Protein AF-A0A1J3FAN7-F1 (afdb_monomer_lite)

Sequence (96 aa):
GYKDTPGIWTKEHVEAWKPIVEAVHAKGGIIFCQIWHAGRVSNRVFQPNGRAPISCTDKPLTPQTRFNGTPPRRLTTEEMPTIVNHFRLAARNAME

Secondary structure (DSSP, 8-state):
--TT----SSHHHHHHHHHHHHHHHTTT----------TTS--GGGSGGGPPPEESSSPPPPTTSS--PPPPEEPPGGGHHHHHHHHHHHHHHTT-

InterPro domains:
  IPR001155 NADH:flavin oxidoreductase/NADH oxidase, N-terminal [PF00724] (1-96)
  IPR013785 Aldolase-type TIM barrel [G3DSA:3.20.20.70] (1-96)
  IPR045247 Oxidoreductase Oye-like [PTHR22893] (1-96)

Radius of gyration: 16.02 Å; chains: 1; bounding box: 35×32×43 Å

pLDDT: mean 95.1, std 6.44, range [66.06, 98.75]

Organism: Noccaea caerulescens (NCBI:txid107243)

Foldseek 3Di:
DDPPDQAQQDPVSLVVCVVVCVVQVVVVHDDDDDDDDCAQLAELVPDVPSDFGEDCDQDHDDPVDPRPTGRHDHDDPVCVVVVVVSVVSSVVSRVD

Structure (mmCIF, N/CA/C/O backbone):
data_AF-A0A1J3FAN7-F1
#
_entry.id   AF-A0A1J3FAN7-F1
#
loop_
_atom_site.group_PDB
_atom_site.id
_atom_site.type_symbol
_atom_site.label_atom_id
_atom_site.label_alt_id
_atom_site.label_comp_id
_atom_site.label_asym_id
_atom_site.label_entity_id
_atom_site.label_seq_id
_atom_site.pdbx_PDB_ins_code
_atom_site.Cartn_x
_atom_site.Cartn_y
_atom_site.Cartn_z
_atom_site.occupancy
_atom_site.B_iso_or_equiv
_atom_site.auth_seq_id
_atom_site.auth_comp_id
_atom_site.auth_asym_id
_atom_site.auth_atom_id
_atom_site.pdbx_PDB_model_num
ATOM 1 N N . GLY A 1 1 ? 3.728 5.275 -5.647 1.00 89.31 1 GLY A N 1
ATOM 2 C CA . GLY A 1 1 ? 3.136 5.605 -4.368 1.00 89.31 1 GLY A CA 1
ATOM 3 C C . GLY A 1 1 ? 2.915 7.084 -4.357 1.00 89.31 1 GLY A C 1
ATOM 4 O O . GLY A 1 1 ? 3.163 7.759 -5.356 1.00 89.31 1 GLY A O 1
ATOM 5 N N . TYR A 1 2 ? 2.463 7.546 -3.215 1.00 91.94 2 TYR A N 1
ATOM 6 C CA . TYR A 1 2 ? 2.195 8.936 -2.938 1.00 91.94 2 TYR A CA 1
ATOM 7 C C . TYR A 1 2 ? 2.960 9.251 -1.665 1.00 91.94 2 TYR A C 1
ATOM 9 O O . TYR A 1 2 ? 3.086 8.396 -0.783 1.00 91.94 2 TYR A O 1
ATOM 17 N N . LYS A 1 3 ? 3.556 10.438 -1.626 1.00 94.06 3 LYS A N 1
ATOM 18 C CA . LYS A 1 3 ? 4.310 10.878 -0.461 1.00 94.06 3 LYS A CA 1
ATOM 19 C C . LYS A 1 3 ? 3.379 10.878 0.759 1.00 94.06 3 LYS A C 1
ATOM 21 O O . LYS A 1 3 ? 2.200 11.193 0.615 1.00 94.06 3 LYS A O 1
ATOM 26 N N . ASP A 1 4 ? 3.910 10.490 1.914 1.00 95.25 4 ASP A N 1
ATOM 27 C CA . ASP A 1 4 ? 3.235 10.583 3.215 1.00 95.25 4 ASP A CA 1
ATOM 28 C C . ASP A 1 4 ? 1.899 9.808 3.312 1.00 95.25 4 ASP A C 1
ATOM 30 O O . ASP A 1 4 ? 1.061 10.087 4.163 1.00 95.25 4 ASP A O 1
ATOM 34 N N . THR A 1 5 ? 1.684 8.809 2.446 1.00 96.31 5 THR A N 1
ATOM 35 C CA . THR A 1 5 ? 0.521 7.909 2.535 1.00 96.31 5 THR A CA 1
ATOM 36 C C . THR A 1 5 ? 0.784 6.802 3.558 1.00 96.31 5 THR A C 1
ATOM 38 O O . THR A 1 5 ? 1.836 6.161 3.475 1.00 96.31 5 THR A O 1
ATOM 41 N N . PRO A 1 6 ? -0.144 6.541 4.497 1.00 97.06 6 PRO A N 1
ATOM 42 C CA . PRO A 1 6 ? 0.061 5.546 5.542 1.00 97.06 6 PRO A CA 1
ATOM 43 C C . PRO A 1 6 ? 0.058 4.116 4.991 1.00 97.06 6 PRO A C 1
ATOM 45 O O . PRO A 1 6 ? -0.576 3.815 3.976 1.00 97.06 6 PRO A O 1
ATOM 48 N N . GLY A 1 7 ? 0.758 3.228 5.695 1.00 97.38 7 GLY A N 1
ATOM 49 C CA . GLY A 1 7 ? 0.745 1.791 5.444 1.00 97.38 7 GLY A CA 1
ATOM 50 C C . GLY A 1 7 ? -0.052 0.999 6.476 1.00 97.38 7 GLY A C 1
ATOM 51 O O . GLY A 1 7 ? -0.554 1.555 7.449 1.00 97.38 7 GLY A O 1
ATOM 52 N N . ILE A 1 8 ? -0.153 -0.316 6.251 1.00 98.31 8 ILE A N 1
ATOM 53 C CA . ILE A 1 8 ? -0.743 -1.297 7.188 1.00 98.31 8 ILE A CA 1
ATOM 54 C C . ILE A 1 8 ? -0.071 -2.684 7.070 1.00 98.31 8 ILE A C 1
ATOM 56 O O . ILE A 1 8 ? -0.652 -3.724 7.351 1.00 98.31 8 ILE A O 1
ATOM 60 N N . TRP A 1 9 ? 1.176 -2.736 6.592 1.00 96.56 9 TRP A N 1
ATOM 61 C CA . TRP A 1 9 ? 1.902 -3.995 6.332 1.00 96.56 9 TRP A CA 1
ATOM 62 C C . TRP A 1 9 ? 3.030 -4.294 7.332 1.00 96.56 9 TRP A C 1
ATOM 64 O O . TRP A 1 9 ? 3.690 -5.320 7.198 1.00 96.56 9 TRP A O 1
ATOM 74 N N . THR A 1 10 ? 3.267 -3.419 8.314 1.00 97.50 10 THR A N 1
ATOM 75 C CA . THR A 1 10 ? 4.233 -3.654 9.403 1.00 97.50 10 THR A CA 1
ATOM 76 C C . THR A 1 10 ? 3.532 -3.523 10.746 1.00 97.50 10 THR A C 1
ATOM 78 O O . THR A 1 10 ? 2.462 -2.918 10.823 1.00 97.50 10 THR A O 1
ATOM 81 N N . LYS A 1 11 ? 4.142 -4.061 11.804 1.00 97.94 11 LYS A N 1
ATOM 82 C CA . LYS A 1 11 ? 3.600 -3.954 13.159 1.00 97.94 11 LYS A CA 1
ATOM 83 C C . LYS A 1 11 ? 3.522 -2.499 13.621 1.00 97.94 11 LYS A C 1
ATOM 85 O O . LYS A 1 11 ? 2.528 -2.097 14.206 1.00 97.94 11 LYS A O 1
ATOM 90 N N . GLU A 1 12 ? 4.526 -1.693 13.295 1.00 98.44 12 GLU A N 1
ATOM 91 C CA . GLU A 1 12 ? 4.575 -0.272 13.653 1.00 98.44 12 GLU A CA 1
ATOM 92 C C . GLU A 1 12 ? 3.419 0.501 13.015 1.00 98.44 12 GLU A C 1
ATOM 94 O O . GLU A 1 12 ? 2.842 1.378 13.652 1.00 98.44 12 GLU A O 1
ATOM 99 N N . HIS A 1 13 ? 3.037 0.150 11.781 1.00 98.38 13 HIS A N 1
ATOM 100 C CA . HIS A 1 13 ? 1.843 0.714 11.163 1.00 98.38 13 HIS A CA 1
ATOM 101 C C . HIS A 1 13 ? 0.570 0.335 11.928 1.00 98.38 13 HIS A C 1
ATOM 103 O O . HIS A 1 13 ? -0.250 1.211 12.178 1.00 98.38 13 HIS A O 1
ATOM 109 N N . VAL A 1 14 ? 0.402 -0.938 12.307 1.00 98.50 14 VAL A N 1
ATOM 110 C CA . VAL A 1 14 ? -0.775 -1.401 13.069 1.00 98.50 14 VAL A CA 1
ATOM 111 C C . VAL A 1 14 ? -0.887 -0.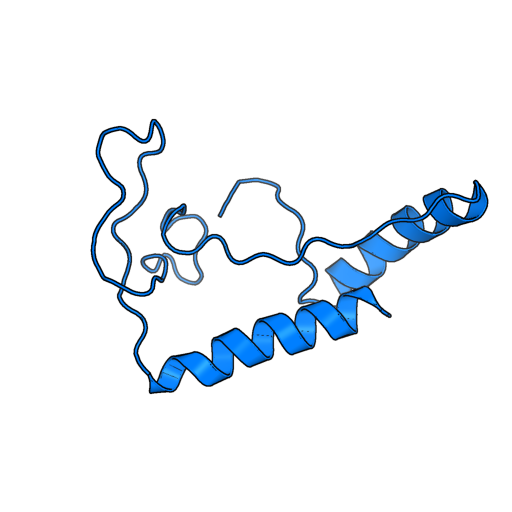648 14.393 1.00 98.50 14 VAL A C 1
ATOM 113 O O . VAL A 1 14 ? -1.916 -0.036 14.667 1.00 98.50 14 VAL A O 1
ATOM 116 N N . GLU A 1 15 ? 0.194 -0.602 15.173 1.00 98.56 15 GLU A N 1
ATOM 117 C CA . GLU A 1 15 ? 0.213 0.106 16.458 1.00 98.56 15 GLU A CA 1
ATOM 118 C C . GLU A 1 15 ? -0.064 1.609 16.304 1.00 98.56 15 GLU A C 1
ATOM 120 O O . GLU A 1 15 ? -0.737 2.200 17.143 1.00 98.56 15 GLU A O 1
ATOM 125 N N . ALA A 1 16 ? 0.386 2.233 15.210 1.00 98.44 16 ALA A N 1
ATOM 126 C CA . ALA A 1 16 ? 0.085 3.635 14.925 1.00 98.44 16 ALA A CA 1
ATOM 127 C C . ALA A 1 16 ? -1.392 3.881 14.556 1.00 98.44 16 ALA A C 1
ATOM 129 O O . ALA A 1 16 ? -1.909 4.973 14.802 1.00 98.44 16 ALA A O 1
ATOM 130 N N . TRP A 1 17 ? -2.085 2.891 13.981 1.00 98.50 17 TRP A N 1
ATOM 131 C CA . TRP A 1 17 ? -3.506 2.996 13.634 1.00 98.50 17 TRP A CA 1
ATOM 132 C C . TRP A 1 17 ? -4.443 2.785 14.826 1.00 98.50 17 TRP A C 1
ATOM 134 O O . TRP A 1 17 ? -5.491 3.432 14.879 1.00 98.50 17 TRP A O 1
ATOM 144 N N . LYS A 1 18 ? -4.072 1.937 15.793 1.00 98.38 18 LYS A N 1
ATOM 145 C CA . LYS A 1 18 ? -4.891 1.622 16.979 1.00 98.38 18 LYS A CA 1
ATOM 146 C C . LYS A 1 18 ? -5.459 2.854 17.703 1.00 98.38 18 LYS A C 1
ATOM 148 O O . LYS A 1 18 ? -6.685 2.942 17.787 1.00 98.38 18 LYS A O 1
ATOM 153 N N . PRO A 1 19 ? -4.665 3.863 18.121 1.00 98.50 19 PRO A N 1
ATOM 154 C CA . PRO A 1 19 ? -5.214 5.024 18.828 1.00 98.50 19 PRO A CA 1
ATOM 155 C C . PRO A 1 19 ? -6.180 5.857 17.969 1.00 98.50 19 PRO A C 1
ATOM 157 O O . PRO A 1 19 ? -7.091 6.494 18.497 1.00 98.50 19 PRO A O 1
ATOM 160 N N . ILE A 1 20 ? -6.020 5.850 16.639 1.00 98.38 20 ILE A N 1
ATOM 161 C CA . ILE A 1 20 ? -6.931 6.543 15.715 1.00 98.38 20 ILE A CA 1
ATOM 162 C C . ILE A 1 20 ? -8.287 5.830 15.693 1.00 98.38 20 ILE A C 1
ATOM 164 O O . ILE A 1 20 ? -9.328 6.474 15.822 1.00 98.38 20 ILE A O 1
ATOM 168 N N . VAL A 1 21 ? -8.274 4.503 15.547 1.00 98.25 21 VAL A N 1
ATOM 169 C CA . VAL A 1 21 ? -9.487 3.675 15.516 1.00 98.25 21 VAL A CA 1
ATOM 170 C C . VAL A 1 21 ? -10.210 3.722 16.865 1.00 98.25 21 VAL A C 1
ATOM 172 O O . VAL A 1 21 ? -11.419 3.952 16.901 1.00 98.25 21 VAL A O 1
ATOM 175 N N . GLU A 1 22 ? -9.476 3.606 17.974 1.00 98.38 22 GLU A N 1
ATOM 176 C CA . GLU A 1 22 ? -10.013 3.738 19.334 1.00 98.38 22 GLU A CA 1
ATOM 177 C C . GLU A 1 22 ? -10.710 5.086 19.543 1.00 98.38 22 GLU A C 1
ATOM 179 O O . GLU A 1 22 ? -11.832 5.126 20.047 1.00 98.38 22 GLU A O 1
ATOM 184 N N . ALA A 1 23 ? -10.102 6.191 19.100 1.00 98.75 23 ALA A N 1
ATOM 185 C CA . ALA A 1 23 ? -10.696 7.520 19.229 1.00 98.75 23 ALA A CA 1
ATOM 186 C C . ALA A 1 23 ? -11.995 7.683 18.417 1.00 98.75 23 ALA A C 1
ATOM 188 O O . ALA A 1 23 ? -12.899 8.406 18.847 1.00 98.75 23 ALA A O 1
ATOM 189 N N . VAL A 1 24 ? -12.109 7.026 17.257 1.00 98.69 24 VAL A N 1
ATOM 190 C CA . VAL A 1 24 ? -13.353 6.999 16.468 1.00 98.69 24 VAL A CA 1
ATOM 191 C C . VAL A 1 24 ? -14.426 6.183 17.188 1.00 98.69 24 VAL A C 1
ATOM 193 O O . VAL A 1 24 ? -15.552 6.661 17.357 1.00 98.69 24 VAL A O 1
ATOM 196 N N . HIS A 1 25 ? -14.078 4.985 17.661 1.00 98.50 25 HIS A N 1
ATOM 197 C CA . HIS A 1 25 ? -15.009 4.097 18.358 1.00 98.50 25 HIS A CA 1
ATOM 198 C C . HIS A 1 25 ? -15.477 4.665 19.704 1.00 98.50 25 HIS A C 1
ATOM 200 O O . HIS A 1 25 ? -16.656 4.554 20.031 1.00 98.50 25 HIS A O 1
ATOM 206 N N . ALA A 1 26 ? -14.612 5.363 20.446 1.00 98.69 26 ALA A N 1
ATOM 207 C CA . ALA A 1 26 ? -14.973 6.044 21.692 1.00 98.69 26 ALA A CA 1
ATOM 208 C C . ALA A 1 26 ? -16.072 7.110 21.502 1.00 98.69 26 ALA A C 1
ATOM 210 O O . ALA A 1 26 ? -16.751 7.480 22.457 1.00 98.69 26 ALA A O 1
ATOM 211 N N . LYS A 1 27 ? -16.272 7.590 20.267 1.00 98.69 27 LYS A N 1
ATOM 212 C CA . LYS A 1 27 ? -17.337 8.530 19.886 1.00 98.69 27 LYS A CA 1
ATOM 213 C C . LYS A 1 27 ? -18.536 7.849 19.211 1.00 98.69 27 LYS A C 1
ATOM 215 O O . LYS A 1 27 ? -19.389 8.540 18.662 1.00 98.69 27 LYS A O 1
ATOM 220 N N . GLY A 1 28 ? -18.592 6.516 19.214 1.00 98.62 28 GLY A N 1
ATOM 221 C CA . GLY A 1 28 ? -19.641 5.731 18.557 1.00 98.62 28 GLY A CA 1
ATOM 222 C C . GLY A 1 28 ? -19.559 5.718 17.027 1.00 98.62 28 GLY A C 1
ATOM 223 O O . GLY A 1 28 ? -20.532 5.352 16.370 1.00 98.62 28 GLY A O 1
ATOM 224 N N . GLY A 1 29 ? -18.432 6.144 16.445 1.00 98.56 29 GLY A N 1
ATOM 225 C CA . GLY A 1 29 ? -18.218 6.113 15.000 1.00 98.56 29 GLY A CA 1
ATOM 226 C C . GLY A 1 29 ? -17.864 4.717 14.487 1.00 98.56 29 GLY A C 1
ATOM 227 O O . GLY A 1 29 ? -17.449 3.851 15.249 1.00 98.56 29 GLY A O 1
ATOM 228 N N . ILE A 1 30 ? -17.984 4.523 13.173 1.00 98.12 30 ILE A N 1
ATOM 229 C CA . ILE A 1 30 ? -17.540 3.316 12.463 1.00 98.12 30 ILE A CA 1
ATOM 230 C C . ILE A 1 30 ? -16.512 3.743 11.415 1.00 98.12 30 ILE A C 1
ATOM 232 O O . ILE A 1 30 ? -16.736 4.710 10.685 1.00 98.12 30 ILE A O 1
ATOM 236 N N . ILE A 1 31 ? -15.396 3.022 11.328 1.00 97.62 31 ILE A N 1
ATOM 237 C CA . ILE A 1 31 ? -14.310 3.294 10.383 1.00 97.62 31 ILE A CA 1
ATOM 238 C C . ILE A 1 31 ? -13.920 2.021 9.630 1.00 97.62 31 ILE A C 1
ATOM 240 O O . ILE A 1 31 ? -13.881 0.935 10.197 1.00 97.62 31 ILE A O 1
ATOM 244 N N . PHE A 1 32 ? -13.622 2.165 8.339 1.00 97.81 32 PHE A N 1
ATOM 245 C CA . PHE A 1 32 ? -13.133 1.087 7.484 1.00 97.81 32 PHE A CA 1
ATOM 246 C C . PHE A 1 32 ? -11.770 1.462 6.903 1.00 97.81 32 PHE A C 1
ATOM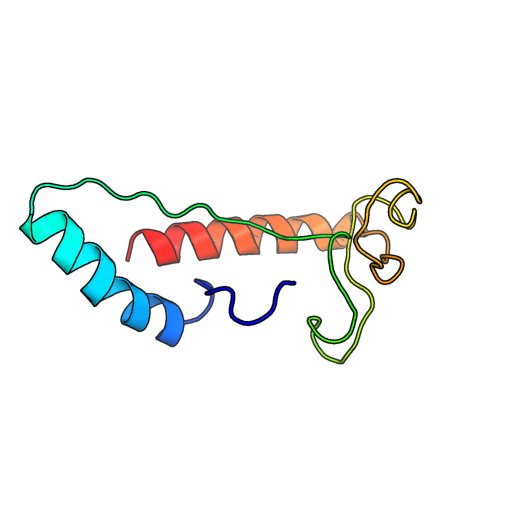 248 O O . PHE A 1 32 ? -11.561 2.598 6.475 1.00 97.81 32 PHE A O 1
ATOM 255 N N . CYS A 1 33 ? -10.856 0.493 6.836 1.00 97.88 33 CYS A N 1
ATOM 256 C CA . CYS A 1 33 ? -9.563 0.665 6.184 1.00 97.88 33 CYS A CA 1
ATOM 257 C C . CYS A 1 33 ? -9.676 0.338 4.687 1.00 97.88 33 CYS A C 1
ATOM 259 O O . CYS A 1 33 ? -9.882 -0.816 4.304 1.00 97.88 33 CYS A O 1
ATOM 261 N N . GLN A 1 34 ? -9.522 1.342 3.820 1.00 98.31 34 GLN A N 1
ATOM 262 C CA . GLN A 1 34 ? -9.381 1.109 2.384 1.00 98.31 34 GLN A CA 1
ATOM 263 C C . GLN A 1 34 ? -7.968 0.588 2.086 1.00 98.31 34 GLN A C 1
ATOM 265 O O . GLN A 1 34 ? -6.993 1.335 2.146 1.00 98.31 34 GLN A O 1
ATOM 270 N N . ILE A 1 35 ? -7.858 -0.689 1.721 1.00 97.81 35 ILE A N 1
ATOM 271 C CA . ILE A 1 35 ? -6.583 -1.310 1.342 1.00 97.81 35 ILE A CA 1
ATOM 272 C C . ILE A 1 35 ? -6.340 -1.099 -0.150 1.00 97.81 35 ILE A C 1
ATOM 274 O O . ILE A 1 35 ? -7.210 -1.366 -0.980 1.00 97.81 35 ILE A O 1
ATOM 278 N N . TRP A 1 36 ? -5.135 -0.654 -0.503 1.00 96.94 36 TRP A N 1
ATOM 279 C CA . TRP A 1 36 ? -4.806 -0.290 -1.874 1.00 96.94 36 TRP A CA 1
ATOM 280 C C . TRP A 1 36 ? -3.390 -0.696 -2.289 1.00 96.94 36 TRP A C 1
ATOM 282 O O . TRP A 1 36 ? -2.468 -0.782 -1.483 1.00 96.94 36 TRP A O 1
ATOM 292 N N . HIS A 1 37 ? -3.219 -0.886 -3.598 1.00 97.19 37 HIS A N 1
ATOM 293 C CA . HIS A 1 37 ? -1.939 -0.979 -4.277 1.00 97.19 37 HIS A CA 1
ATOM 294 C C . HIS A 1 37 ? -1.938 -0.027 -5.487 1.00 97.19 37 HIS A C 1
ATOM 296 O O . HIS A 1 37 ? -2.669 -0.242 -6.454 1.00 97.19 37 HIS A O 1
ATOM 302 N N . ALA A 1 38 ? -1.086 1.004 -5.471 1.00 95.75 38 ALA A N 1
ATOM 303 C CA . ALA A 1 38 ? -1.100 2.082 -6.474 1.00 95.75 38 ALA A CA 1
ATOM 304 C C . ALA A 1 38 ? -0.780 1.636 -7.916 1.00 95.75 38 ALA A C 1
ATOM 306 O O . ALA A 1 38 ? -1.144 2.306 -8.886 1.00 95.75 38 ALA A O 1
ATOM 307 N N . GLY A 1 39 ? -0.089 0.504 -8.072 1.00 96.31 39 GLY A N 1
ATOM 308 C CA . GLY A 1 39 ? 0.275 -0.035 -9.381 1.00 96.31 39 GLY A CA 1
ATOM 309 C C . GLY A 1 39 ? 1.070 0.981 -10.208 1.00 96.31 39 GLY A C 1
ATOM 310 O O . GLY A 1 39 ? 1.984 1.626 -9.692 1.00 96.31 39 GLY A O 1
ATOM 311 N N . ARG A 1 40 ? 0.693 1.166 -11.481 1.00 95.44 40 ARG A N 1
ATOM 312 C CA . ARG A 1 40 ? 1.355 2.111 -12.401 1.00 95.44 40 ARG A CA 1
ATOM 313 C C . ARG A 1 40 ? 1.134 3.592 -12.084 1.00 95.44 40 ARG A C 1
ATOM 315 O O . ARG A 1 40 ? 1.825 4.423 -12.663 1.00 95.44 40 ARG A O 1
ATOM 322 N N . VAL A 1 41 ? 0.221 3.948 -11.175 1.00 94.69 41 VAL A N 1
ATOM 323 C CA . VAL A 1 41 ? 0.080 5.338 -10.706 1.00 94.69 41 VAL A CA 1
ATOM 324 C C . VAL A 1 41 ? 1.101 5.587 -9.592 1.00 94.69 41 VAL A C 1
ATOM 326 O O . VAL A 1 41 ? 0.800 5.680 -8.405 1.00 94.69 41 VAL A O 1
ATOM 329 N N . SER A 1 42 ? 2.376 5.540 -9.978 1.00 95.25 42 SER A N 1
ATOM 330 C CA . SER A 1 42 ? 3.522 5.495 -9.074 1.00 95.25 42 SER A CA 1
ATOM 331 C C . SER A 1 42 ? 4.800 5.988 -9.766 1.00 95.25 42 SER A C 1
ATOM 333 O O . SER A 1 42 ? 4.834 6.200 -10.975 1.00 95.25 42 SER A O 1
ATOM 335 N N . ASN A 1 43 ? 5.869 6.153 -8.986 1.00 94.56 43 ASN A N 1
ATOM 336 C CA . ASN A 1 43 ? 7.202 6.523 -9.454 1.00 94.56 43 ASN A CA 1
ATOM 337 C C . ASN A 1 43 ? 8.276 5.679 -8.759 1.00 94.56 43 ASN A C 1
ATOM 339 O O . ASN A 1 43 ? 8.065 5.259 -7.620 1.00 94.56 43 ASN A O 1
ATOM 343 N N . ARG A 1 44 ? 9.427 5.469 -9.422 1.00 95.62 44 ARG A N 1
ATOM 344 C CA . ARG A 1 44 ? 10.561 4.663 -8.902 1.00 95.62 44 ARG A CA 1
ATOM 345 C C . ARG A 1 44 ? 11.026 5.082 -7.513 1.00 95.62 44 ARG A C 1
ATOM 347 O O . ARG A 1 44 ? 11.378 4.230 -6.711 1.00 95.62 44 ARG A O 1
ATOM 354 N N . VAL A 1 45 ? 10.970 6.381 -7.218 1.00 95.19 45 VAL A N 1
ATOM 355 C CA . VAL A 1 45 ? 11.338 6.948 -5.910 1.00 95.19 45 VAL A CA 1
ATOM 356 C C . VAL A 1 45 ? 10.515 6.372 -4.750 1.00 95.19 45 VAL A C 1
ATOM 358 O O . VAL A 1 45 ? 10.988 6.324 -3.624 1.00 95.19 45 VAL A O 1
ATOM 361 N N . PHE A 1 46 ? 9.301 5.887 -5.025 1.00 95.44 46 PHE A N 1
ATOM 362 C CA . PHE A 1 46 ? 8.417 5.264 -4.038 1.00 95.44 46 PHE A CA 1
ATOM 363 C C . PHE A 1 46 ? 8.454 3.734 -4.085 1.00 95.44 46 PHE A C 1
ATOM 365 O O . PHE A 1 46 ? 7.537 3.091 -3.576 1.00 95.44 46 PHE A O 1
ATOM 372 N N . GLN A 1 47 ? 9.398 3.131 -4.805 1.00 96.31 47 GLN A N 1
ATOM 373 C CA . GLN A 1 47 ? 9.482 1.682 -4.953 1.00 96.31 47 GLN A CA 1
ATOM 374 C C . GLN A 1 47 ? 10.716 1.141 -4.231 1.00 96.31 47 GLN A C 1
ATOM 376 O O . GLN A 1 47 ? 11.761 1.799 -4.226 1.00 96.31 47 GLN A O 1
ATOM 381 N N . PRO A 1 48 ? 10.639 -0.080 -3.676 1.00 93.94 48 PRO A N 1
ATOM 382 C CA . PRO A 1 48 ? 11.802 -0.744 -3.106 1.00 93.94 48 PRO A CA 1
ATOM 383 C C . PRO A 1 48 ? 12.956 -0.787 -4.111 1.00 93.94 48 PRO A C 1
ATOM 385 O O . PRO A 1 48 ? 12.774 -1.164 -5.274 1.00 93.94 48 PRO A O 1
ATOM 388 N N . ASN A 1 49 ? 14.147 -0.397 -3.656 1.00 95.06 49 ASN A N 1
ATOM 389 C CA . ASN A 1 49 ? 15.379 -0.389 -4.451 1.00 95.06 49 ASN A CA 1
ATOM 390 C C . ASN A 1 49 ? 15.294 0.445 -5.746 1.00 95.06 49 ASN A C 1
ATOM 392 O O . ASN A 1 49 ? 15.981 0.139 -6.719 1.00 95.06 49 ASN A O 1
ATOM 396 N N . GLY A 1 50 ? 14.413 1.452 -5.809 1.00 95.12 50 GLY A N 1
ATOM 397 C CA . GLY A 1 50 ? 14.290 2.328 -6.980 1.00 95.12 50 GLY A CA 1
ATOM 398 C C . GLY A 1 50 ? 13.775 1.630 -8.247 1.00 95.12 50 GLY A C 1
ATOM 399 O O . GLY A 1 50 ? 13.989 2.117 -9.360 1.00 95.12 50 GLY A O 1
ATOM 400 N N . ARG A 1 51 ? 13.122 0.469 -8.110 1.00 95.62 51 ARG A N 1
ATOM 401 C CA . ARG A 1 51 ? 12.596 -0.302 -9.248 1.00 95.62 51 ARG A CA 1
ATOM 402 C C . ARG A 1 51 ? 11.401 0.394 -9.905 1.00 95.62 51 ARG A C 1
ATOM 404 O O . ARG A 1 51 ? 10.739 1.240 -9.312 1.00 95.62 51 ARG A O 1
ATOM 411 N N . ALA A 1 52 ? 11.104 0.025 -11.150 1.00 96.62 52 ALA A N 1
ATOM 412 C CA . ALA A 1 52 ? 9.867 0.447 -11.803 1.00 96.62 52 ALA A CA 1
ATOM 413 C C . ALA A 1 52 ? 8.637 -0.071 -11.029 1.00 96.62 52 ALA A C 1
ATOM 415 O O . ALA A 1 52 ? 8.683 -1.196 -10.520 1.00 96.62 52 ALA A O 1
ATOM 416 N N . PRO A 1 53 ? 7.543 0.710 -10.950 1.00 97.31 53 PRO A N 1
ATOM 417 C CA . PRO A 1 53 ? 6.301 0.217 -10.372 1.00 97.31 53 PRO A CA 1
ATOM 418 C C . PRO A 1 53 ? 5.738 -0.945 -11.188 1.00 97.31 53 PRO A C 1
ATOM 420 O O . PRO A 1 53 ? 6.069 -1.106 -12.358 1.00 97.31 53 PRO A O 1
ATOM 423 N N . ILE A 1 54 ? 4.866 -1.744 -10.586 1.00 97.44 54 ILE A N 1
ATOM 424 C CA . ILE A 1 54 ? 4.270 -2.914 -11.241 1.00 97.44 54 ILE A CA 1
ATOM 425 C C . ILE A 1 54 ? 2.852 -2.639 -11.752 1.00 97.44 54 ILE A C 1
ATOM 427 O O . ILE A 1 54 ? 2.123 -1.813 -11.198 1.00 97.44 54 ILE A O 1
ATOM 431 N N . SER A 1 55 ? 2.437 -3.339 -12.808 1.00 97.50 55 SER A N 1
ATOM 432 C CA . SER A 1 55 ? 1.063 -3.309 -13.326 1.00 97.50 55 SER A CA 1
ATOM 433 C C . SER A 1 55 ? 0.732 -4.573 -14.128 1.00 97.50 55 SER A C 1
ATOM 435 O O . SER A 1 55 ? 1.591 -5.420 -14.353 1.00 97.50 55 SER A O 1
ATOM 437 N N . CYS A 1 56 ? -0.517 -4.714 -14.577 1.00 96.50 56 CYS A N 1
ATOM 438 C CA . CYS A 1 56 ? -0.957 -5.827 -15.426 1.00 96.50 56 CYS A CA 1
ATOM 439 C C . CYS A 1 56 ? -0.357 -5.782 -16.843 1.00 96.50 56 CYS A C 1
ATOM 441 O O . CYS A 1 56 ? -0.348 -6.784 -17.552 1.00 96.50 56 CYS A O 1
ATOM 443 N N . THR A 1 57 ? 0.150 -4.621 -17.262 1.00 96.31 57 THR A N 1
ATOM 444 C CA . THR A 1 57 ? 0.882 -4.423 -18.517 1.00 96.31 57 THR A CA 1
ATOM 445 C C . THR A 1 57 ? 2.064 -3.486 -18.281 1.00 96.31 57 THR A C 1
ATOM 447 O O . THR A 1 57 ? 2.168 -2.842 -17.243 1.00 96.31 57 THR A O 1
ATOM 450 N N . ASP A 1 58 ? 2.935 -3.387 -19.270 1.00 95.88 58 ASP A N 1
ATOM 451 C CA . ASP A 1 58 ? 4.057 -2.454 -19.375 1.00 95.88 58 ASP A CA 1
ATOM 452 C C . ASP A 1 58 ? 3.658 -1.089 -19.972 1.00 95.88 58 ASP A C 1
ATOM 454 O O . ASP A 1 58 ? 4.492 -0.201 -20.141 1.00 95.88 58 ASP A O 1
ATOM 458 N N . LYS A 1 59 ? 2.367 -0.886 -20.274 1.00 94.50 59 LYS A N 1
ATOM 459 C CA . LYS A 1 59 ? 1.882 0.365 -20.863 1.00 94.50 59 LYS A CA 1
ATOM 460 C C . LYS A 1 59 ? 1.957 1.511 -19.841 1.00 94.50 59 LYS A C 1
ATOM 462 O O . LYS A 1 59 ? 1.349 1.386 -18.764 1.00 94.50 59 LYS A O 1
ATOM 467 N N . PRO A 1 60 ? 2.618 2.638 -20.178 1.00 91.88 60 PRO A N 1
ATOM 468 C CA . PRO A 1 60 ? 2.636 3.820 -19.326 1.00 91.88 60 PRO A CA 1
ATOM 469 C C . PRO A 1 60 ? 1.227 4.410 -19.175 1.00 91.88 60 PRO A C 1
ATOM 471 O O . PRO A 1 60 ? 0.273 4.002 -19.846 1.00 91.88 60 PRO A O 1
ATOM 474 N N . LEU A 1 61 ? 1.089 5.363 -18.255 1.00 90.25 61 LEU A N 1
ATOM 475 C CA . LEU A 1 61 ? -0.137 6.149 -18.143 1.00 90.25 61 LEU A CA 1
ATOM 476 C C . LEU A 1 61 ? -0.362 6.966 -19.415 1.00 90.25 61 LEU A C 1
ATOM 478 O O . LEU A 1 61 ? 0.590 7.379 -20.079 1.00 90.2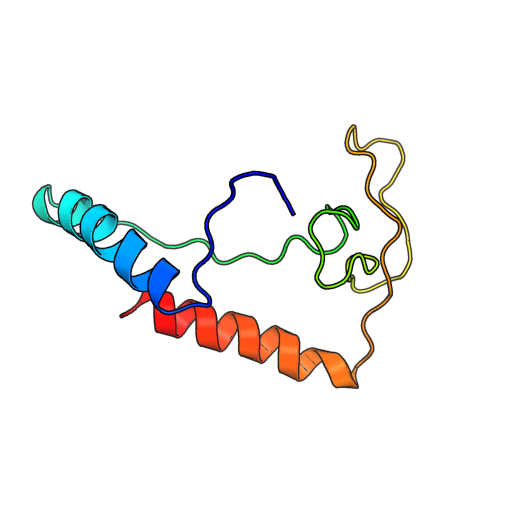5 61 LEU A O 1
ATOM 482 N N . THR A 1 62 ? -1.630 7.169 -19.773 1.00 84.69 62 THR A N 1
ATOM 483 C CA . THR A 1 62 ? -1.961 7.954 -20.959 1.00 84.69 62 THR A CA 1
ATOM 484 C C . THR A 1 62 ? -1.641 9.432 -20.725 1.00 84.69 62 THR A C 1
ATOM 486 O O . THR A 1 62 ? -1.779 9.917 -19.602 1.00 84.69 62 THR A O 1
ATOM 489 N N . PRO A 1 63 ? -1.277 10.192 -21.774 1.00 72.19 63 PRO A N 1
ATOM 490 C CA . PRO A 1 63 ? -0.897 11.600 -21.634 1.00 72.19 63 PRO A CA 1
ATOM 491 C C . PRO A 1 63 ? -1.970 12.508 -21.012 1.00 72.19 63 PRO A C 1
ATOM 493 O O . PRO A 1 63 ? -1.648 13.591 -20.541 1.00 72.19 63 PRO A O 1
ATOM 496 N N . GLN A 1 64 ? -3.244 12.088 -20.982 1.00 66.88 64 GLN A N 1
ATOM 497 C CA . GLN A 1 64 ? -4.307 12.857 -20.322 1.00 66.88 64 GLN A CA 1
ATOM 498 C C . GLN A 1 64 ? -4.186 12.868 -18.790 1.00 66.88 64 GLN A C 1
ATOM 500 O O . GLN A 1 64 ? -4.832 13.680 -18.127 1.00 66.88 64 GLN A O 1
ATOM 505 N N . THR A 1 65 ? -3.370 11.992 -18.197 1.00 66.06 65 THR A N 1
ATOM 506 C CA . THR A 1 65 ? -3.116 12.043 -16.759 1.00 66.06 65 THR A CA 1
ATOM 507 C C . THR A 1 65 ? -2.113 13.154 -16.457 1.00 66.06 65 THR A C 1
ATOM 509 O O . THR A 1 65 ? -0.975 13.090 -16.909 1.00 66.06 65 THR A O 1
ATOM 512 N N . ARG A 1 66 ? -2.476 14.131 -15.610 1.00 71.50 66 ARG A N 1
ATOM 513 C CA . ARG A 1 66 ? -1.535 15.154 -15.088 1.00 71.50 66 ARG A CA 1
ATOM 514 C C . ARG A 1 66 ? -0.395 14.570 -14.232 1.00 71.50 66 ARG A C 1
ATOM 516 O O . ARG A 1 66 ? 0.445 15.307 -13.728 1.00 71.50 66 ARG A O 1
ATOM 523 N N . PHE A 1 67 ? -0.386 13.255 -14.031 1.00 78.62 67 PHE A N 1
ATOM 524 C CA . PHE A 1 67 ? 0.611 12.531 -13.265 1.00 78.62 67 PHE A 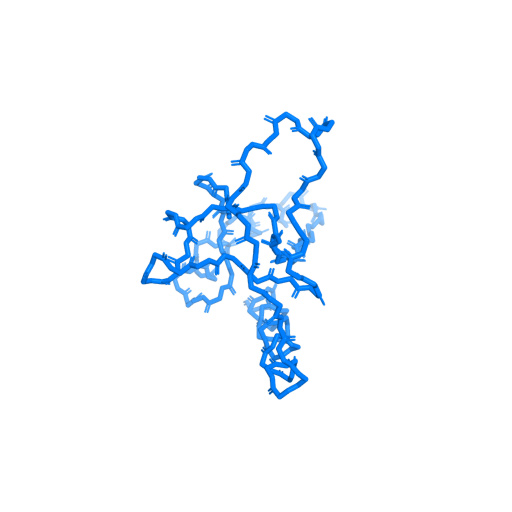CA 1
ATOM 525 C C . PHE A 1 67 ? 1.666 11.933 -14.201 1.00 78.62 67 PHE A C 1
ATOM 527 O O . PHE A 1 67 ? 1.375 11.015 -14.967 1.00 78.62 67 PHE A O 1
ATOM 534 N N . ASN A 1 68 ? 2.904 12.423 -14.106 1.00 81.69 68 ASN A N 1
ATOM 535 C CA . ASN A 1 68 ? 4.040 11.828 -14.805 1.00 81.69 68 ASN A CA 1
ATOM 536 C C . ASN A 1 68 ? 4.566 10.626 -14.002 1.00 81.69 68 ASN A C 1
ATOM 538 O O . ASN A 1 68 ? 5.366 10.774 -13.073 1.00 81.69 68 ASN A O 1
ATOM 542 N N . GLY A 1 69 ? 4.030 9.446 -14.309 1.00 85.62 69 GLY A N 1
ATOM 543 C CA . GLY A 1 69 ? 4.420 8.187 -13.682 1.00 85.62 69 GLY A CA 1
ATOM 544 C C . GLY A 1 69 ? 5.571 7.508 -14.413 1.00 85.62 69 GLY A C 1
ATOM 545 O O . GLY A 1 69 ? 5.673 7.558 -15.637 1.00 85.62 69 GLY A O 1
ATOM 546 N N . THR A 1 70 ? 6.414 6.801 -13.668 1.00 93.50 70 THR A N 1
ATOM 547 C CA . THR A 1 70 ? 7.428 5.932 -14.270 1.00 93.50 70 THR A CA 1
ATOM 548 C C .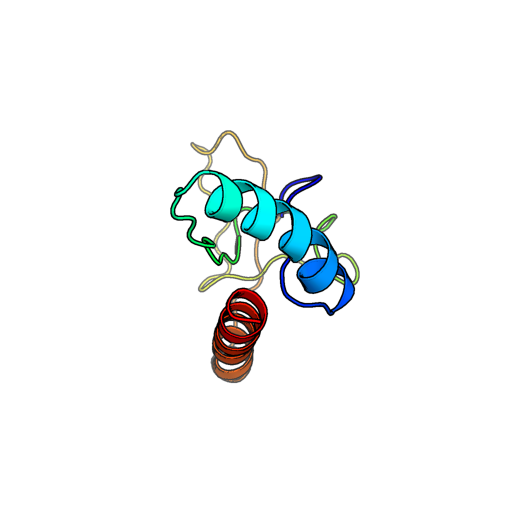 THR A 1 70 ? 6.728 4.801 -15.037 1.00 93.50 70 THR A C 1
ATOM 550 O O . THR A 1 70 ? 5.861 4.150 -14.445 1.00 93.50 70 THR A O 1
ATOM 553 N N . PRO A 1 71 ? 7.129 4.494 -16.290 1.00 95.00 71 PRO A N 1
ATOM 554 C CA . PRO A 1 71 ? 6.644 3.316 -17.003 1.00 95.00 71 PRO A CA 1
ATOM 555 C C . PRO A 1 71 ? 6.721 2.047 -16.135 1.00 95.00 71 PRO A C 1
ATOM 557 O O . PRO A 1 71 ? 7.769 1.799 -15.520 1.00 95.00 71 PRO A O 1
ATOM 560 N N . PRO A 1 72 ? 5.628 1.269 -16.036 1.00 97.12 72 PRO A N 1
ATOM 561 C CA . PRO A 1 72 ? 5.578 0.123 -15.150 1.00 97.12 72 PRO A CA 1
ATOM 562 C C . PRO A 1 72 ? 6.258 -1.102 -15.762 1.00 97.12 72 PRO A C 1
ATOM 564 O O . PRO A 1 72 ? 6.343 -1.260 -16.978 1.00 97.12 72 PRO A O 1
ATOM 567 N N . ARG A 1 73 ? 6.665 -2.030 -14.901 1.00 97.25 73 ARG A N 1
ATOM 568 C CA . ARG A 1 73 ? 6.963 -3.407 -15.281 1.00 97.25 73 ARG A CA 1
ATOM 569 C C . ARG A 1 73 ? 5.674 -4.225 -15.248 1.00 97.25 73 ARG A C 1
ATOM 571 O O . ARG A 1 73 ? 4.910 -4.159 -14.282 1.00 97.25 73 ARG A O 1
ATOM 578 N N . ARG A 1 74 ? 5.461 -5.043 -16.275 1.00 97.94 74 ARG A N 1
ATOM 579 C CA . ARG A 1 74 ? 4.395 -6.045 -16.277 1.00 97.94 74 ARG A CA 1
ATOM 580 C C . ARG A 1 74 ? 4.661 -7.104 -15.197 1.00 97.94 74 ARG A C 1
ATOM 582 O O . ARG A 1 74 ? 5.762 -7.650 -15.135 1.00 97.94 74 ARG A O 1
ATOM 589 N N . LEU A 1 75 ? 3.658 -7.378 -14.368 1.00 97.56 75 LEU A N 1
ATOM 590 C CA . LEU A 1 75 ? 3.654 -8.523 -13.457 1.00 97.56 75 LEU A CA 1
ATOM 591 C C . LEU A 1 75 ? 3.657 -9.831 -14.240 1.00 97.56 75 LEU A C 1
ATOM 593 O O . LEU A 1 75 ? 2.918 -9.961 -15.218 1.00 97.56 75 LEU A O 1
ATOM 597 N N . THR A 1 76 ? 4.436 -10.802 -13.779 1.00 97.62 76 THR A N 1
ATOM 598 C CA . THR A 1 76 ? 4.305 -12.180 -14.256 1.00 97.62 76 THR A CA 1
ATOM 599 C C . THR A 1 76 ? 3.193 -12.905 -13.498 1.00 97.62 76 THR A C 1
ATOM 601 O O . THR A 1 76 ? 2.738 -12.463 -12.437 1.00 97.62 76 THR A O 1
ATOM 604 N N . THR A 1 77 ? 2.730 -14.026 -14.045 1.00 96.94 77 THR A N 1
ATOM 605 C CA . THR A 1 77 ? 1.687 -14.842 -13.411 1.00 96.94 77 THR A CA 1
ATOM 606 C C . THR A 1 77 ? 2.171 -15.423 -12.080 1.00 96.94 77 THR A C 1
ATOM 608 O O . THR A 1 77 ? 1.410 -15.491 -11.118 1.00 96.94 77 THR A O 1
ATOM 611 N N . GLU A 1 78 ? 3.455 -15.766 -11.993 1.00 98.12 78 GLU A N 1
ATOM 612 C CA . GLU A 1 78 ? 4.109 -16.333 -10.810 1.00 98.12 78 GLU A CA 1
ATOM 613 C C . GLU A 1 78 ? 4.190 -15.329 -9.650 1.00 98.12 78 GLU A C 1
ATOM 615 O O . GLU A 1 78 ? 4.239 -15.725 -8.488 1.00 98.12 78 GLU A O 1
ATOM 620 N N . GLU A 1 79 ? 4.161 -14.024 -9.938 1.00 97.12 79 GLU A N 1
ATOM 621 C CA . GLU A 1 79 ? 4.142 -12.968 -8.920 1.00 97.12 79 GLU A CA 1
ATOM 622 C C . GLU A 1 79 ? 2.735 -12.719 -8.342 1.00 97.12 79 GLU A C 1
ATOM 624 O O . GLU A 1 79 ? 2.603 -12.132 -7.265 1.00 97.12 79 GLU A O 1
ATOM 629 N N . MET A 1 80 ? 1.670 -13.158 -9.026 1.00 96.25 80 MET A N 1
ATOM 630 C CA . MET A 1 80 ? 0.284 -12.864 -8.639 1.00 96.25 80 MET A CA 1
ATOM 631 C C . MET A 1 80 ? -0.098 -13.385 -7.242 1.00 96.25 80 MET A C 1
ATOM 633 O O . MET A 1 80 ? -0.702 -12.620 -6.480 1.00 96.25 80 MET A O 1
ATOM 637 N N . PRO A 1 81 ? 0.274 -14.619 -6.837 1.00 98.12 81 PRO A N 1
ATOM 638 C CA . PRO A 1 81 ? -0.008 -15.109 -5.488 1.00 98.12 81 PRO A CA 1
ATOM 639 C C . PRO A 1 81 ? 0.569 -14.206 -4.392 1.00 98.12 81 PRO A C 1
ATOM 641 O O . PRO A 1 81 ? -0.067 -14.004 -3.359 1.00 98.12 81 PRO A O 1
ATOM 644 N N . THR A 1 82 ? 1.734 -13.596 -4.629 1.00 97.56 82 THR A N 1
ATOM 645 C CA . THR A 1 82 ? 2.356 -12.655 -3.689 1.00 97.56 82 THR A CA 1
ATOM 646 C C . THR A 1 82 ? 1.518 -11.387 -3.525 1.00 97.56 82 THR A C 1
ATOM 648 O O . THR A 1 82 ? 1.311 -10.935 -2.400 1.00 97.56 82 THR A O 1
ATOM 651 N N . ILE A 1 83 ? 0.965 -10.841 -4.615 1.00 97.50 83 ILE A N 1
ATOM 652 C CA . ILE A 1 83 ? 0.081 -9.665 -4.551 1.00 97.50 83 ILE A CA 1
ATOM 653 C C . ILE A 1 83 ? -1.188 -9.981 -3.756 1.00 97.50 83 ILE A C 1
ATOM 655 O O . ILE A 1 83 ? -1.556 -9.217 -2.865 1.00 97.50 83 ILE A O 1
ATOM 659 N N . VAL A 1 84 ? -1.818 -11.131 -4.012 1.00 98.25 84 VAL A N 1
ATOM 660 C CA . VAL A 1 84 ? -2.981 -11.594 -3.234 1.00 98.25 84 VAL A CA 1
ATOM 661 C C . VAL A 1 84 ? -2.619 -11.735 -1.755 1.00 98.25 84 VAL A C 1
ATOM 663 O O . VAL A 1 84 ? -3.360 -11.283 -0.880 1.00 98.25 84 VAL A O 1
ATOM 666 N N . ASN A 1 85 ? -1.449 -12.303 -1.459 1.00 98.50 85 ASN A N 1
ATOM 667 C CA . ASN A 1 85 ? -0.972 -12.463 -0.093 1.00 98.50 85 ASN A CA 1
ATOM 668 C C . ASN A 1 85 ? -0.734 -11.119 0.621 1.00 98.50 85 ASN A C 1
ATOM 670 O O . ASN A 1 85 ? -1.004 -11.024 1.817 1.00 98.50 85 ASN A O 1
ATOM 674 N N . HIS A 1 86 ? -0.293 -10.073 -0.086 1.00 98.25 86 HIS A N 1
ATOM 675 C CA . HIS A 1 86 ? -0.170 -8.729 0.491 1.00 98.25 86 HIS A CA 1
ATOM 676 C C . HIS A 1 86 ? -1.525 -8.167 0.931 1.00 98.25 86 HIS A C 1
ATOM 678 O O . HIS A 1 86 ? -1.632 -7.665 2.047 1.00 98.25 86 HIS A O 1
ATOM 684 N N . PHE A 1 87 ? -2.572 -8.302 0.107 1.00 98.62 87 PHE A N 1
ATOM 685 C CA . PHE A 1 87 ? -3.929 -7.899 0.500 1.00 98.62 87 PHE A CA 1
ATOM 686 C C . PHE A 1 87 ? -4.453 -8.735 1.672 1.00 98.62 87 PHE A C 1
ATOM 688 O O . PHE A 1 87 ? -5.015 -8.179 2.612 1.00 98.62 87 PHE A O 1
ATOM 695 N N . ARG A 1 88 ? -4.215 -10.055 1.666 1.00 98.44 88 ARG A N 1
ATOM 696 C CA . ARG A 1 88 ? -4.578 -10.949 2.779 1.00 98.44 88 ARG A CA 1
ATOM 697 C C . ARG A 1 88 ? -3.932 -10.507 4.095 1.00 98.44 88 ARG A C 1
ATOM 699 O O . ARG A 1 88 ? -4.601 -10.508 5.126 1.00 98.44 88 ARG A O 1
ATOM 706 N N . LEU A 1 89 ? -2.641 -10.171 4.074 1.00 98.38 89 LEU A N 1
ATOM 707 C CA . LEU A 1 89 ? -1.916 -9.717 5.261 1.00 98.38 89 LEU A CA 1
ATOM 708 C C . LEU A 1 89 ? -2.409 -8.341 5.719 1.00 98.38 89 LEU A C 1
ATOM 710 O O . LEU A 1 89 ? -2.731 -8.185 6.889 1.00 98.38 89 LEU A O 1
ATOM 714 N N . ALA A 1 90 ? -2.54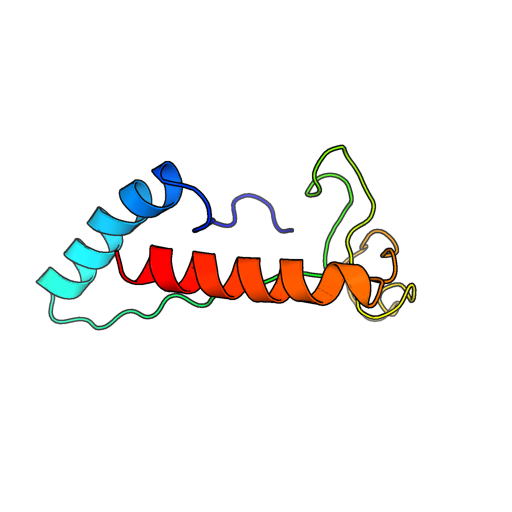7 -7.382 4.801 1.00 98.50 90 ALA A N 1
ATOM 715 C CA . ALA A 1 90 ? -3.061 -6.050 5.111 1.00 98.50 90 ALA A CA 1
ATOM 716 C C . ALA A 1 90 ? -4.465 -6.099 5.738 1.00 98.50 90 ALA A C 1
ATOM 718 O O . ALA A 1 90 ? -4.731 -5.384 6.696 1.00 98.50 90 ALA A O 1
ATOM 719 N N . ALA A 1 91 ? -5.344 -6.979 5.247 1.00 98.44 91 ALA A N 1
ATOM 720 C CA . ALA A 1 91 ? -6.679 -7.164 5.811 1.00 98.44 91 ALA A CA 1
ATOM 721 C C . ALA A 1 91 ? -6.642 -7.754 7.224 1.00 98.44 91 ALA A C 1
ATOM 723 O O . ALA A 1 91 ? -7.409 -7.326 8.076 1.00 98.44 91 ALA A O 1
ATOM 724 N N . ARG A 1 92 ? -5.738 -8.706 7.494 1.00 98.25 92 ARG A N 1
ATOM 725 C CA . ARG A 1 92 ? -5.540 -9.236 8.853 1.00 98.25 92 ARG A CA 1
ATOM 726 C C . ARG A 1 92 ? -5.027 -8.163 9.801 1.00 98.25 92 ARG A C 1
ATOM 728 O O . ARG A 1 92 ? -5.593 -8.004 10.870 1.00 98.25 92 ARG A O 1
ATOM 735 N N . ASN A 1 93 ? -4.030 -7.405 9.364 1.00 98.44 93 ASN A N 1
ATOM 736 C CA . ASN A 1 93 ? -3.450 -6.314 10.137 1.00 98.44 93 ASN A CA 1
ATOM 737 C C . ASN A 1 93 ? -4.466 -5.199 10.430 1.00 98.44 93 ASN A C 1
ATOM 739 O O . ASN A 1 93 ? -4.403 -4.581 11.478 1.00 98.44 93 ASN A O 1
ATOM 743 N N . ALA A 1 94 ? -5.409 -4.940 9.519 1.00 98.00 94 ALA A N 1
ATOM 744 C CA . ALA A 1 94 ? -6.469 -3.953 9.725 1.00 98.00 94 ALA A CA 1
ATOM 745 C C . ALA A 1 94 ? -7.557 -4.399 10.725 1.00 98.00 94 ALA A C 1
ATOM 747 O O . ALA A 1 94 ? -8.382 -3.576 11.111 1.00 98.00 94 ALA A O 1
ATOM 748 N N . MET A 1 95 ? -7.597 -5.684 11.094 1.00 95.31 95 MET A N 1
ATOM 749 C CA . MET A 1 95 ? -8.530 -6.237 12.086 1.00 95.31 95 MET A CA 1
ATOM 750 C C . MET A 1 95 ? -7.891 -6.445 13.470 1.00 95.31 95 MET A C 1
ATOM 752 O O . MET A 1 95 ? -8.611 -6.818 14.394 1.00 95.31 95 MET A O 1
ATOM 756 N N . GLU A 1 96 ? -6.570 -6.280 13.592 1.00 92.19 96 GLU A N 1
ATOM 757 C CA . GLU A 1 96 ? -5.802 -6.433 14.841 1.00 92.19 96 GLU A CA 1
ATOM 758 C C . GLU A 1 96 ? -5.820 -5.155 15.688 1.00 92.19 96 GLU A C 1
ATOM 760 O O . GLU A 1 96 ? -5.911 -5.282 16.930 1.00 92.19 96 GLU A O 1
#